Pro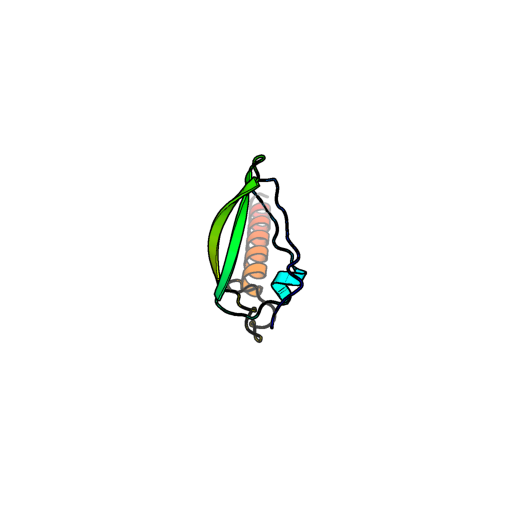tein AF-X1BH78-F1 (afdb_monomer_lite)

Organism: NCBI:txid412755

Foldseek 3Di:
DDDDDPPDDDDPDPDDDDDVVVVVPDDFAKDKDKDWDADPVGDIDIDIDIDGGDDPPPDDPPDDDPPDDVVVVVVVVVVVVVVVVVVVVVVD

InterPro domains:
  IPR061264 Loki-CTERM protein-sorting domain [NF033507] (65-87)

pLDDT: mean 81.4, std 15.92, range [33.75, 96.88]

Structure (mmCIF, N/CA/C/O backbone):
data_AF-X1BH78-F1
#
_entry.id   AF-X1BH78-F1
#
loop_
_atom_site.group_PDB
_atom_site.id
_atom_site.type_symbol
_atom_site.label_atom_id
_atom_site.label_alt_id
_atom_site.label_comp_id
_atom_site.label_asym_id
_atom_site.label_entity_id
_atom_site.label_seq_id
_atom_site.pdbx_PDB_ins_code
_atom_site.Cartn_x
_atom_site.Cartn_y
_atom_site.Cartn_z
_atom_site.occupancy
_atom_site.B_iso_or_equiv
_atom_site.auth_seq_id
_atom_site.auth_comp_id
_atom_site.auth_asym_id
_atom_site.auth_atom_id
_atom_site.pdbx_PDB_model_num
ATOM 1 N N . THR A 1 1 ? -8.794 -14.719 21.640 1.00 37.88 1 THR A N 1
ATOM 2 C CA . THR A 1 1 ? -7.558 -15.026 20.888 1.00 37.88 1 THR A CA 1
ATOM 3 C C . THR A 1 1 ? -7.748 -14.498 19.474 1.00 37.88 1 THR A C 1
ATOM 5 O O . THR A 1 1 ? -8.351 -15.185 18.673 1.00 37.88 1 THR A O 1
ATOM 8 N N . TYR A 1 2 ? -7.576 -13.205 19.190 1.00 33.75 2 TYR A N 1
ATOM 9 C CA . TYR A 1 2 ? -6.320 -12.457 19.047 1.00 33.75 2 TYR A CA 1
ATOM 10 C C . TYR A 1 2 ? -6.608 -10.962 19.321 1.00 33.75 2 TYR A C 1
ATOM 12 O O . TYR A 1 2 ? -7.166 -10.271 18.478 1.00 33.75 2 TYR A O 1
ATOM 20 N N . ASN A 1 3 ? -6.279 -10.493 20.522 1.00 52.78 3 ASN A N 1
ATOM 21 C CA . ASN A 1 3 ? -6.020 -9.082 20.830 1.00 52.78 3 ASN A CA 1
ATOM 22 C C . ASN A 1 3 ? -4.486 -9.073 21.093 1.00 52.78 3 ASN A C 1
ATOM 24 O O . ASN A 1 3 ? -3.987 -10.074 21.600 1.00 52.78 3 ASN A O 1
ATOM 28 N N . GLU A 1 4 ? -3.618 -8.123 20.752 1.00 43.44 4 GLU A N 1
ATOM 29 C CA . GLU A 1 4 ? -3.612 -6.671 20.926 1.00 43.44 4 GLU A CA 1
ATOM 30 C C . GLU A 1 4 ? -2.395 -6.138 20.139 1.00 43.44 4 GLU A C 1
ATOM 32 O O . GLU A 1 4 ? -1.296 -6.666 20.301 1.00 43.44 4 GLU A O 1
ATOM 37 N N . GLY A 1 5 ? -2.546 -5.116 19.288 1.00 44.81 5 GLY A N 1
ATOM 38 C CA . GLY A 1 5 ? -1.376 -4.535 18.604 1.00 44.81 5 GLY A CA 1
ATOM 39 C C . GLY A 1 5 ? -1.627 -3.741 17.325 1.00 44.81 5 GLY A C 1
ATOM 40 O O . GLY A 1 5 ? -0.693 -3.522 16.558 1.00 44.81 5 GLY A O 1
ATOM 41 N N . THR A 1 6 ? -2.858 -3.311 17.043 1.00 57.81 6 THR A N 1
ATOM 42 C CA . THR A 1 6 ? -3.130 -2.520 15.838 1.00 57.81 6 THR A CA 1
ATOM 43 C C . THR A 1 6 ? -2.534 -1.123 15.996 1.00 57.81 6 THR A C 1
ATOM 45 O O . THR A 1 6 ? -3.148 -0.243 16.602 1.00 57.81 6 THR A O 1
ATOM 48 N N . THR A 1 7 ? -1.334 -0.896 15.458 1.00 64.94 7 THR A N 1
ATOM 49 C CA . THR A 1 7 ? -0.798 0.454 15.264 1.00 64.94 7 THR A CA 1
ATOM 50 C C . THR A 1 7 ? -1.795 1.238 14.414 1.00 64.94 7 THR A C 1
ATOM 52 O O . THR A 1 7 ? -1.939 1.000 13.213 1.00 64.94 7 THR A O 1
ATOM 55 N N . LYS A 1 8 ? -2.528 2.156 15.049 1.00 69.56 8 LYS A N 1
ATOM 56 C CA . LYS A 1 8 ? -3.445 3.060 14.359 1.00 69.56 8 LYS A CA 1
ATOM 57 C C . LYS A 1 8 ? -2.606 4.091 13.613 1.00 69.56 8 LYS A C 1
ATOM 59 O O . LYS A 1 8 ? -1.918 4.894 14.236 1.00 69.56 8 LYS A O 1
ATOM 64 N N . ASN A 1 9 ? -2.644 4.051 12.285 1.00 73.19 9 ASN A N 1
ATOM 65 C CA . ASN A 1 9 ? -2.023 5.080 11.459 1.00 73.19 9 ASN A CA 1
ATOM 66 C C . ASN A 1 9 ? -3.071 6.160 11.197 1.00 73.19 9 ASN A C 1
ATOM 68 O O . ASN A 1 9 ? -4.048 5.914 10.492 1.00 73.19 9 ASN A O 1
ATOM 72 N N . PHE A 1 10 ? -2.887 7.328 11.807 1.00 78.25 10 PHE A N 1
ATOM 73 C CA . PHE A 1 10 ? -3.776 8.468 11.619 1.00 78.25 10 PHE A CA 1
ATOM 74 C C . PHE A 1 10 ? -3.296 9.311 10.442 1.00 78.25 10 PHE A C 1
ATOM 76 O O . PHE A 1 10 ? -2.116 9.645 10.349 1.00 78.25 10 PHE A O 1
ATOM 83 N N . ILE A 1 11 ? -4.227 9.670 9.565 1.00 77.69 11 ILE A N 1
ATOM 84 C CA . ILE A 1 11 ? -4.003 10.584 8.448 1.00 77.69 11 ILE A CA 1
ATOM 85 C C . ILE A 1 11 ? -5.003 11.731 8.585 1.00 77.69 11 ILE A C 1
ATOM 87 O O . ILE A 1 11 ? -6.194 11.502 8.766 1.00 77.69 11 ILE A O 1
ATOM 91 N N . SER A 1 12 ? -4.513 12.968 8.575 1.00 76.25 12 SER A N 1
ATOM 92 C CA . SER A 1 12 ? -5.329 14.185 8.726 1.00 76.25 12 SER A CA 1
ATOM 93 C C . SER A 1 12 ? -5.570 14.910 7.401 1.00 76.25 12 SER A C 1
ATOM 95 O O . SER A 1 12 ? -6.194 15.967 7.371 1.00 76.25 12 SER A O 1
ATOM 97 N N . SER A 1 13 ? -5.057 14.357 6.302 1.00 79.25 13 SER A N 1
ATOM 98 C CA . SER A 1 13 ? -5.150 14.930 4.965 1.00 79.25 13 SER A CA 1
ATOM 99 C C . SER A 1 13 ? -5.857 13.963 4.016 1.00 79.25 13 SER A C 1
ATOM 101 O O . SER A 1 13 ? -6.014 12.784 4.327 1.00 79.25 13 SER A O 1
ATOM 103 N N . MET A 1 14 ? -6.239 14.446 2.831 1.00 78.25 14 MET A N 1
ATOM 104 C CA . MET A 1 14 ? -6.813 13.604 1.770 1.00 78.25 14 MET A CA 1
ATOM 105 C C . MET A 1 14 ? -5.802 12.602 1.178 1.00 78.25 14 MET A C 1
ATOM 107 O O . MET A 1 14 ? -6.164 11.785 0.336 1.00 78.25 14 MET A O 1
ATOM 111 N N . ILE A 1 15 ? -4.534 12.667 1.599 1.00 79.00 15 ILE A N 1
ATOM 112 C CA . ILE A 1 15 ? -3.445 11.787 1.176 1.00 79.00 15 ILE A CA 1
ATOM 113 C C . ILE A 1 15 ? -2.759 11.201 2.419 1.00 79.00 15 ILE A C 1
ATOM 115 O O . ILE A 1 15 ? -2.537 11.884 3.423 1.00 79.00 15 ILE A O 1
ATOM 119 N N . GLY A 1 16 ? -2.406 9.920 2.351 1.00 80.38 16 GLY A N 1
ATOM 120 C CA . GLY A 1 16 ? -1.772 9.190 3.442 1.00 80.38 16 GLY A CA 1
ATOM 121 C C . GLY A 1 16 ? -0.753 8.177 2.939 1.00 80.38 16 GLY A C 1
ATOM 122 O O . GLY A 1 16 ? -0.880 7.661 1.831 1.00 80.38 16 GLY A O 1
ATOM 123 N N . ILE A 1 17 ? 0.251 7.882 3.765 1.00 83.75 17 ILE A N 1
ATOM 124 C CA . ILE A 1 17 ? 1.239 6.831 3.500 1.00 83.75 17 ILE A CA 1
ATOM 125 C C . ILE A 1 17 ? 0.913 5.635 4.395 1.00 83.75 17 ILE A C 1
ATOM 127 O O . ILE A 1 17 ? 0.749 5.784 5.607 1.00 83.75 17 ILE A O 1
ATOM 131 N N . LEU A 1 18 ? 0.829 4.441 3.804 1.00 84.50 18 LEU A N 1
ATOM 132 C CA . LEU A 1 18 ? 0.714 3.201 4.567 1.00 84.50 18 LEU A CA 1
ATOM 133 C C . LEU A 1 18 ? 2.034 2.914 5.286 1.00 84.50 18 LEU A C 1
ATOM 135 O O . LEU A 1 18 ? 3.113 3.040 4.709 1.00 84.50 18 LEU A O 1
ATOM 139 N N . ASN A 1 19 ? 1.954 2.487 6.543 1.00 86.31 19 ASN A N 1
ATOM 140 C CA . ASN A 1 19 ? 3.139 2.107 7.299 1.00 86.31 19 ASN A CA 1
ATOM 141 C C . ASN A 1 19 ? 3.836 0.911 6.628 1.00 86.31 19 ASN A C 1
ATOM 143 O O . ASN A 1 19 ? 3.293 -0.196 6.593 1.00 86.31 19 ASN A O 1
ATOM 147 N N . GLN A 1 20 ? 5.049 1.135 6.120 1.00 86.06 20 GLN A N 1
ATOM 148 C CA . GLN A 1 20 ? 5.795 0.130 5.365 1.00 86.06 20 GLN A CA 1
ATOM 149 C C . GLN A 1 20 ? 6.136 -1.107 6.205 1.00 86.06 20 GLN A C 1
ATOM 151 O O . GLN A 1 20 ? 6.117 -2.222 5.688 1.00 86.06 20 GLN A O 1
ATOM 156 N N . THR A 1 21 ? 6.415 -0.935 7.499 1.00 87.50 21 THR A N 1
ATOM 157 C CA . THR A 1 21 ? 6.698 -2.051 8.411 1.00 87.50 21 THR A CA 1
ATOM 158 C C . THR A 1 21 ? 5.478 -2.956 8.548 1.00 87.50 21 THR A C 1
ATOM 160 O O . THR A 1 21 ? 5.612 -4.170 8.407 1.00 87.50 21 THR A O 1
ATOM 163 N N . LEU A 1 22 ? 4.285 -2.377 8.728 1.00 86.62 22 LEU A N 1
ATOM 164 C CA . LEU A 1 22 ? 3.034 -3.144 8.767 1.00 86.62 22 LEU A CA 1
ATOM 165 C C . LEU A 1 22 ? 2.741 -3.798 7.414 1.00 86.62 22 LEU A C 1
ATOM 167 O O . LEU A 1 22 ? 2.408 -4.978 7.359 1.00 86.62 22 LEU A O 1
ATOM 171 N N . TRP A 1 23 ? 2.917 -3.066 6.310 1.00 89.31 23 TRP A N 1
ATOM 172 C CA . TRP A 1 23 ? 2.723 -3.612 4.966 1.00 89.31 23 TRP A CA 1
ATOM 173 C C . TRP A 1 23 ? 3.621 -4.823 4.706 1.00 89.31 23 TRP A C 1
ATOM 175 O O . TRP A 1 23 ? 3.165 -5.824 4.153 1.00 89.31 23 TRP A O 1
ATOM 185 N N . ASN A 1 24 ? 4.884 -4.770 5.133 1.00 88.94 24 ASN A N 1
ATOM 186 C CA . ASN A 1 24 ? 5.846 -5.858 4.965 1.00 88.94 24 ASN A CA 1
ATOM 187 C C . ASN A 1 24 ? 5.460 -7.121 5.748 1.00 88.94 24 ASN A C 1
ATOM 189 O O . ASN A 1 24 ? 5.767 -8.216 5.287 1.00 88.94 24 ASN A O 1
ATOM 193 N N . GLN A 1 25 ? 4.759 -6.980 6.876 1.00 88.44 25 GLN A N 1
ATOM 194 C CA . GLN A 1 25 ? 4.297 -8.101 7.702 1.00 88.44 25 GLN A CA 1
ATOM 195 C C . GLN A 1 25 ? 3.087 -8.841 7.109 1.00 88.44 25 GLN A C 1
ATOM 197 O O . GLN A 1 25 ? 2.839 -9.988 7.473 1.00 88.44 25 GLN A O 1
ATOM 202 N N . LEU A 1 26 ? 2.330 -8.214 6.202 1.00 89.06 26 LEU A N 1
ATOM 203 C CA . LEU A 1 26 ? 1.168 -8.848 5.574 1.00 89.06 26 LEU A CA 1
ATOM 204 C C . LEU A 1 26 ? 1.589 -9.919 4.550 1.00 89.06 26 LEU A C 1
ATOM 206 O O . LEU A 1 26 ? 2.566 -9.717 3.824 1.00 89.06 26 LEU A O 1
ATOM 210 N N . PRO A 1 27 ? 0.854 -11.035 4.416 1.00 89.50 27 PRO A N 1
ATOM 211 C CA . PRO A 1 27 ? 1.107 -12.011 3.360 1.00 89.50 27 PRO A CA 1
ATOM 212 C C . PRO A 1 27 ? 0.758 -11.447 1.973 1.00 89.50 27 PRO A C 1
ATOM 214 O O . PRO A 1 27 ? 0.027 -10.464 1.843 1.00 89.50 27 PRO A O 1
ATOM 217 N N . ASN A 1 28 ? 1.274 -12.087 0.922 1.00 91.44 28 ASN A N 1
ATOM 218 C CA . ASN A 1 28 ? 0.800 -11.840 -0.440 1.00 91.44 28 ASN A CA 1
ATOM 219 C C . ASN A 1 28 ? -0.643 -12.345 -0.601 1.00 91.44 28 ASN A C 1
ATOM 221 O O . ASN A 1 28 ? -1.040 -13.315 0.044 1.00 91.44 28 ASN A O 1
ATOM 225 N N . GLY A 1 29 ? -1.403 -11.716 -1.493 1.00 90.81 29 GLY A N 1
ATOM 226 C CA . GLY A 1 29 ? -2.810 -12.011 -1.749 1.00 90.81 29 GLY A CA 1
ATOM 227 C C . GLY A 1 29 ? -3.697 -10.777 -1.609 1.00 90.81 29 GLY A C 1
ATOM 228 O O . GLY A 1 29 ? -3.228 -9.642 -1.689 1.00 90.81 29 GLY A O 1
ATOM 229 N N . TYR A 1 30 ? -4.994 -11.008 -1.423 1.00 94.56 30 TYR A N 1
ATOM 230 C CA . TYR A 1 30 ? -5.963 -9.942 -1.189 1.00 94.56 30 TYR A CA 1
ATOM 231 C C . TYR A 1 30 ? -5.787 -9.358 0.215 1.00 94.56 30 TYR A C 1
ATOM 233 O O . TYR A 1 30 ? -5.828 -10.079 1.211 1.00 94.56 30 TYR A O 1
ATOM 241 N N . VAL A 1 31 ? -5.606 -8.044 0.282 1.00 94.25 31 VAL A N 1
ATOM 242 C CA . VAL A 1 31 ? -5.488 -7.264 1.511 1.00 94.25 31 VAL A CA 1
ATOM 243 C C . VAL A 1 31 ? -6.625 -6.252 1.534 1.00 94.25 31 VAL A C 1
ATOM 245 O O . VAL A 1 31 ? -6.710 -5.389 0.661 1.00 94.25 31 VAL A O 1
ATOM 248 N N . THR A 1 32 ? -7.485 -6.336 2.547 1.00 94.25 32 THR A N 1
ATOM 249 C CA . THR A 1 32 ? -8.512 -5.320 2.801 1.00 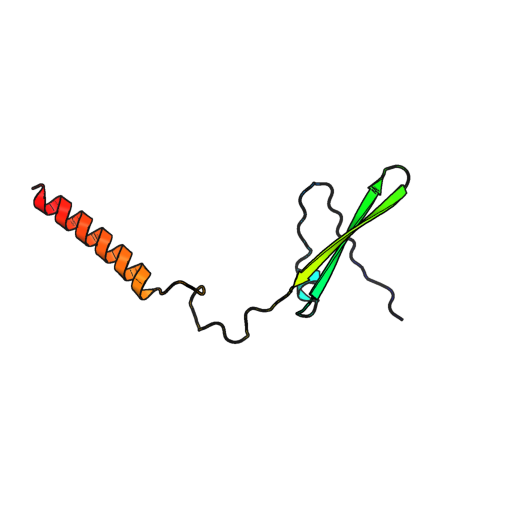94.25 32 THR A CA 1
ATOM 250 C C . THR A 1 32 ? -7.910 -4.187 3.622 1.00 94.25 32 THR A C 1
ATOM 252 O O . THR A 1 32 ? -7.413 -4.404 4.728 1.00 94.25 32 THR A O 1
ATOM 255 N N . ILE A 1 33 ? -7.969 -2.971 3.089 1.00 91.06 33 ILE A N 1
ATOM 256 C CA . ILE A 1 33 ? -7.569 -1.744 3.772 1.00 91.06 33 ILE A CA 1
ATOM 257 C C . ILE A 1 33 ? -8.843 -0.989 4.124 1.00 91.06 33 ILE A C 1
ATOM 259 O O . ILE A 1 33 ? -9.603 -0.605 3.239 1.00 91.06 33 ILE A O 1
ATOM 263 N N . ARG A 1 34 ? -9.061 -0.769 5.420 1.00 91.12 34 ARG A N 1
ATOM 264 C CA . ARG A 1 34 ? -10.220 -0.045 5.937 1.00 91.12 34 ARG A CA 1
ATOM 265 C C . ARG A 1 34 ? -9.799 1.300 6.511 1.00 91.12 34 ARG A C 1
ATOM 267 O O . ARG A 1 34 ? -8.906 1.366 7.358 1.00 91.12 34 ARG A O 1
ATOM 274 N N . PHE A 1 35 ? -10.474 2.350 6.074 1.00 88.38 35 PHE A N 1
ATOM 275 C CA . PHE A 1 35 ? -10.288 3.718 6.531 1.00 88.38 35 PHE A CA 1
ATOM 276 C C . PHE A 1 35 ? -11.391 4.068 7.512 1.00 88.38 35 PHE A C 1
ATOM 278 O O . PHE A 1 35 ? -12.558 3.827 7.232 1.00 88.38 35 PHE A O 1
ATOM 285 N N . TYR A 1 36 ? -11.020 4.647 8.648 1.00 90.06 36 TYR A N 1
ATOM 286 C CA . TYR A 1 36 ? -11.964 5.104 9.659 1.00 90.06 36 TYR A CA 1
ATOM 287 C C . TYR A 1 36 ? -11.947 6.630 9.708 1.00 90.06 36 TYR A C 1
ATOM 289 O O . TYR A 1 36 ? -10.881 7.227 9.865 1.00 90.06 36 TYR A O 1
ATOM 297 N N . ALA A 1 37 ? -13.119 7.247 9.611 1.00 90.69 37 ALA A N 1
ATOM 298 C CA . ALA A 1 37 ? -13.324 8.662 9.876 1.00 90.69 37 ALA A CA 1
ATOM 299 C C . ALA A 1 37 ? -13.964 8.818 11.257 1.00 90.69 37 ALA A C 1
ATOM 301 O O . ALA A 1 37 ? -14.877 8.069 11.600 1.00 90.69 37 ALA A O 1
ATOM 302 N N . ASN A 1 38 ? -13.475 9.780 12.035 1.00 91.44 38 ASN A N 1
ATOM 303 C CA . ASN A 1 38 ? -14.054 10.170 13.314 1.00 91.44 38 ASN A CA 1
ATOM 304 C C . ASN A 1 38 ? -14.319 11.676 13.288 1.00 91.44 38 ASN A C 1
ATOM 306 O O . ASN A 1 38 ? -13.407 12.439 12.956 1.00 91.44 38 ASN A O 1
ATOM 310 N N . ASP A 1 39 ? -15.536 12.095 13.620 1.00 90.75 39 ASP A N 1
ATOM 311 C CA . ASP A 1 39 ? -15.862 13.511 13.778 1.00 90.75 39 ASP A CA 1
ATOM 312 C C . ASP A 1 39 ? -15.576 14.018 15.205 1.00 90.75 39 ASP A C 1
ATOM 314 O O . ASP A 1 39 ? -15.162 13.279 16.100 1.00 90.75 39 ASP A O 1
ATOM 318 N N . THR A 1 40 ? -15.766 15.318 15.433 1.00 94.56 40 THR A N 1
ATOM 319 C CA . THR A 1 40 ? -15.518 15.942 16.743 1.00 94.56 40 THR A CA 1
ATOM 320 C C . THR A 1 40 ? -16.520 15.524 17.821 1.00 94.56 40 THR A C 1
ATOM 322 O O . THR A 1 40 ? -16.255 15.738 19.003 1.00 94.56 40 THR A O 1
ATOM 325 N N . LEU A 1 41 ? -17.650 14.928 17.431 1.00 96.31 41 LEU A N 1
ATOM 326 C CA . LEU A 1 41 ? -18.680 14.402 18.326 1.00 96.31 41 LEU A CA 1
ATOM 327 C C . LEU A 1 41 ? -18.433 12.927 18.680 1.00 96.31 41 LEU A C 1
ATOM 329 O O . LEU A 1 41 ? -19.149 12.374 19.514 1.00 96.31 41 LEU A O 1
ATOM 333 N N . GLY A 1 42 ? -17.408 12.302 18.094 1.00 93.00 42 GLY A N 1
ATOM 334 C CA . GLY A 1 42 ? -17.050 10.908 18.334 1.00 93.00 42 GLY A CA 1
ATOM 335 C C . GLY A 1 42 ? -17.779 9.911 17.433 1.00 93.00 42 GLY A C 1
ATOM 336 O O . GLY A 1 42 ? -17.706 8.708 17.697 1.00 93.00 42 GLY A O 1
ATOM 337 N N . ASN A 1 43 ? -18.488 10.365 16.394 1.00 95.50 43 ASN A N 1
ATOM 338 C CA . ASN A 1 43 ? -19.117 9.458 15.439 1.00 95.50 43 ASN A CA 1
ATOM 339 C C . ASN A 1 43 ? -18.045 8.839 14.543 1.00 95.50 43 ASN A C 1
ATOM 341 O O . ASN A 1 43 ? -17.299 9.551 13.870 1.00 95.50 43 ASN A O 1
ATOM 345 N N . ILE A 1 44 ? -18.009 7.506 14.500 1.00 94.06 44 ILE A N 1
ATOM 346 C CA . ILE A 1 44 ? -17.052 6.750 13.695 1.00 94.06 44 ILE A CA 1
ATOM 347 C C . ILE A 1 44 ? -17.781 6.097 12.525 1.00 94.06 44 ILE A C 1
ATOM 349 O O . ILE A 1 44 ? -18.744 5.358 12.724 1.00 94.06 44 ILE A O 1
ATOM 353 N N . ASN A 1 45 ? -17.278 6.316 11.315 1.00 95.50 45 ASN A N 1
ATOM 354 C CA . ASN A 1 45 ? -17.704 5.590 10.121 1.00 95.50 45 ASN A CA 1
ATOM 355 C C .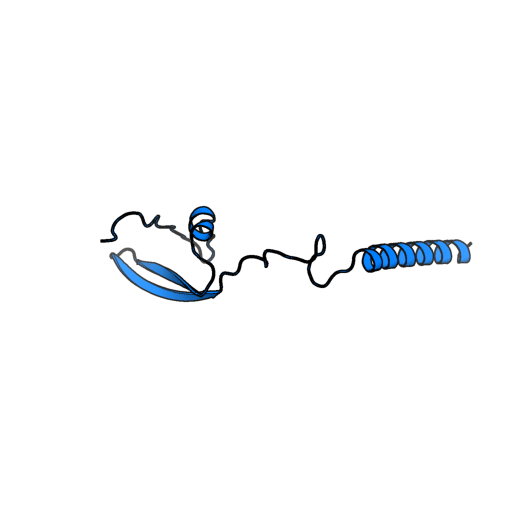 ASN A 1 45 ? -16.481 5.057 9.363 1.00 95.50 45 ASN A C 1
ATOM 357 O O . ASN A 1 45 ? -15.352 5.475 9.637 1.00 95.50 45 ASN A O 1
ATOM 361 N N . PHE A 1 46 ? -16.682 4.117 8.443 1.00 93.88 46 PHE A N 1
ATOM 362 C CA . PHE A 1 46 ? -15.592 3.536 7.672 1.00 93.88 46 PHE A CA 1
ATOM 363 C C . PHE A 1 46 ? -15.944 3.313 6.206 1.00 93.88 46 PHE A C 1
ATOM 365 O O . PHE A 1 46 ? -17.107 3.167 5.843 1.00 93.88 46 PHE A O 1
ATOM 372 N N . ASP A 1 47 ? -14.896 3.238 5.395 1.00 94.56 47 ASP A N 1
ATOM 373 C CA . ASP A 1 47 ? -14.937 2.742 4.022 1.00 94.56 47 ASP A CA 1
ATOM 374 C C . ASP A 1 47 ? -13.749 1.794 3.798 1.00 94.56 47 ASP A C 1
ATOM 376 O O . ASP A 1 47 ? -12.764 1.837 4.548 1.00 94.56 47 ASP A O 1
ATOM 380 N N . GLU A 1 48 ? -13.827 0.903 2.815 1.00 95.25 48 GLU A N 1
ATOM 381 C CA . GLU A 1 48 ? -12.784 -0.093 2.574 1.00 95.25 48 GLU A CA 1
ATOM 382 C C . GLU A 1 48 ? -12.488 -0.348 1.099 1.00 95.25 48 GLU A C 1
ATOM 384 O O . GLU A 1 48 ? -13.345 -0.275 0.224 1.00 95.25 48 GLU A O 1
ATOM 389 N N . VAL A 1 49 ? -11.229 -0.694 0.838 1.00 94.38 49 VAL A N 1
ATOM 390 C CA . VAL A 1 49 ? -10.736 -1.089 -0.480 1.00 94.38 49 VAL A CA 1
ATOM 391 C C . VAL A 1 49 ? -9.997 -2.412 -0.371 1.00 94.38 49 VAL A C 1
ATOM 393 O O . VAL A 1 49 ? -9.307 -2.682 0.615 1.00 94.38 49 VAL A O 1
ATOM 396 N N . ILE A 1 50 ? -10.112 -3.239 -1.404 1.00 95.31 50 ILE A N 1
ATOM 397 C CA . ILE A 1 50 ? -9.372 -4.496 -1.504 1.00 95.31 50 ILE A CA 1
ATOM 398 C C . ILE A 1 50 ? -8.244 -4.294 -2.511 1.00 95.31 50 ILE A C 1
ATOM 400 O O . ILE A 1 50 ? -8.488 -3.945 -3.665 1.00 95.31 50 ILE A O 1
ATOM 404 N N . VAL A 1 51 ? -7.008 -4.529 -2.078 1.00 94.31 51 VAL A N 1
ATOM 405 C CA . VAL A 1 51 ? -5.814 -4.474 -2.930 1.00 94.31 51 VAL A CA 1
ATOM 406 C C . VAL A 1 51 ? -5.174 -5.853 -3.032 1.00 94.31 51 VAL A C 1
ATOM 408 O O . VAL A 1 51 ? -5.292 -6.669 -2.123 1.00 94.31 51 VAL A O 1
ATOM 411 N N . VAL A 1 52 ? -4.472 -6.126 -4.130 1.00 94.62 52 VAL A N 1
ATOM 412 C CA . VAL A 1 52 ? -3.700 -7.365 -4.286 1.00 94.62 52 VAL A CA 1
ATOM 413 C C . VAL A 1 52 ? -2.233 -7.071 -4.001 1.00 94.62 52 VAL A C 1
ATOM 415 O O . VAL A 1 52 ? -1.582 -6.347 -4.754 1.00 94.62 52 VAL A O 1
ATOM 418 N N . LYS A 1 53 ? -1.701 -7.644 -2.921 1.00 91.31 53 LYS A N 1
ATOM 419 C CA . LYS A 1 53 ? -0.270 -7.628 -2.619 1.00 91.31 53 LYS A CA 1
ATOM 420 C C . LYS A 1 53 ? 0.407 -8.798 -3.322 1.00 91.31 53 LYS A C 1
ATOM 422 O O . LYS A 1 53 ? 0.075 -9.955 -3.078 1.00 91.31 53 LYS A O 1
ATOM 427 N N . ALA A 1 54 ? 1.404 -8.504 -4.143 1.00 87.00 54 ALA A N 1
ATOM 428 C CA . ALA A 1 54 ? 2.276 -9.508 -4.732 1.00 87.00 54 ALA A CA 1
ATOM 429 C C . ALA A 1 54 ? 3.732 -9.125 -4.467 1.00 87.00 54 ALA A C 1
ATOM 431 O O . ALA A 1 54 ? 4.114 -7.965 -4.628 1.00 87.00 54 ALA A O 1
ATOM 432 N N . SER A 1 55 ? 4.560 -10.095 -4.078 1.00 77.69 55 SER A N 1
ATOM 433 C CA . SER A 1 55 ? 6.005 -9.932 -4.217 1.00 77.69 55 SER A CA 1
ATOM 434 C C . SER A 1 55 ? 6.338 -9.872 -5.708 1.00 77.69 55 SER A C 1
ATOM 436 O O . SER A 1 55 ? 5.712 -10.607 -6.480 1.00 77.69 55 SER A O 1
ATOM 438 N N . PRO A 1 56 ? 7.338 -9.078 -6.134 1.00 65.44 56 PRO A N 1
ATOM 439 C CA . PRO A 1 56 ? 7.977 -9.364 -7.408 1.00 65.44 56 PRO A CA 1
ATOM 440 C C . PRO A 1 56 ? 8.387 -10.838 -7.357 1.00 65.44 56 PRO A C 1
ATOM 442 O O . PRO A 1 56 ? 8.966 -11.284 -6.364 1.00 65.44 56 PRO A O 1
ATOM 445 N N . THR A 1 57 ? 7.959 -11.614 -8.350 1.00 57.06 57 THR A N 1
ATOM 446 C CA . THR A 1 57 ? 8.225 -13.050 -8.463 1.00 57.06 57 THR A CA 1
ATOM 447 C C . THR A 1 57 ? 9.680 -13.307 -8.077 1.00 57.06 57 THR A C 1
ATOM 449 O O . THR A 1 57 ? 10.541 -12.566 -8.535 1.00 57.06 57 THR A O 1
ATOM 452 N N . ALA A 1 58 ? 9.974 -14.320 -7.250 1.00 54.44 58 ALA A N 1
ATOM 453 C CA . ALA A 1 58 ? 11.332 -14.586 -6.739 1.00 54.44 58 ALA A CA 1
ATOM 454 C C . ALA A 1 58 ? 12.398 -14.754 -7.846 1.00 54.44 58 ALA A C 1
ATOM 456 O O . ALA A 1 58 ? 13.589 -14.643 -7.575 1.00 54.44 58 ALA A O 1
ATOM 457 N N . ASN A 1 59 ? 11.951 -14.930 -9.095 1.00 55.12 59 ASN A N 1
ATOM 458 C CA . ASN A 1 59 ? 12.739 -14.771 -10.307 1.00 55.12 59 ASN A CA 1
ATOM 459 C C . ASN A 1 59 ? 12.183 -13.604 -11.154 1.00 55.12 59 ASN A C 1
ATOM 461 O O . ASN A 1 59 ? 11.455 -13.852 -12.121 1.00 55.12 59 ASN A O 1
ATOM 465 N N . PRO A 1 60 ? 12.501 -12.331 -10.859 1.00 57.91 60 PRO A N 1
ATOM 466 C CA . PRO A 1 60 ? 12.519 -11.347 -11.930 1.00 57.91 60 PRO A CA 1
ATOM 467 C C . PRO A 1 60 ? 13.617 -11.801 -12.911 1.00 57.91 60 PRO A C 1
ATOM 469 O O . PRO A 1 60 ? 14.664 -12.268 -12.449 1.00 57.91 60 PRO A O 1
ATOM 472 N N . PRO A 1 61 ? 13.447 -11.703 -14.244 1.00 57.00 61 PRO A N 1
ATOM 473 C CA . PRO A 1 61 ? 14.581 -11.843 -15.149 1.00 57.00 61 PRO A CA 1
ATOM 474 C C . PRO A 1 61 ? 15.683 -10.910 -14.646 1.00 57.00 61 PRO A C 1
ATOM 476 O O . PRO A 1 61 ? 15.461 -9.706 -14.506 1.00 57.00 61 PRO A O 1
ATOM 479 N N . SER A 1 62 ? 16.820 -11.495 -14.268 1.00 54.41 62 SER A N 1
ATOM 480 C CA . SER A 1 62 ? 17.924 -10.799 -13.616 1.00 54.41 62 SER A CA 1
ATOM 481 C C . SER A 1 62 ? 18.261 -9.506 -14.368 1.00 54.41 62 SER A C 1
ATOM 483 O O . SER A 1 62 ? 18.755 -9.551 -15.491 1.00 54.41 62 SER A O 1
ATOM 485 N N . GLY A 1 63 ? 17.991 -8.356 -13.744 1.00 56.84 63 GLY A N 1
ATOM 486 C CA . GLY A 1 63 ? 18.581 -7.070 -14.124 1.00 56.84 63 GLY A CA 1
ATOM 487 C C . GLY A 1 63 ? 17.814 -6.166 -15.095 1.00 56.84 63 GLY A C 1
ATOM 488 O O . GLY A 1 63 ? 18.402 -5.192 -15.555 1.00 56.84 63 GLY A O 1
ATOM 489 N N . GLY A 1 64 ? 16.538 -6.415 -15.404 1.00 53.62 64 GLY A N 1
ATOM 490 C CA . GLY A 1 64 ? 15.758 -5.526 -16.277 1.00 53.62 64 GLY A CA 1
ATOM 491 C C . GLY A 1 64 ? 14.446 -5.083 -15.645 1.00 53.62 64 GLY A C 1
ATOM 492 O O . GLY A 1 64 ? 13.677 -5.921 -15.181 1.00 53.62 64 GLY A O 1
ATOM 493 N N . ILE A 1 65 ? 14.153 -3.779 -15.675 1.00 59.41 65 ILE A N 1
ATOM 494 C CA . ILE A 1 65 ? 12.768 -3.306 -15.544 1.00 59.41 65 ILE A CA 1
ATOM 495 C C . ILE A 1 65 ? 11.960 -4.059 -16.618 1.00 59.41 65 ILE A C 1
ATOM 497 O O . ILE A 1 65 ? 12.312 -3.953 -17.799 1.00 59.41 65 ILE A O 1
ATOM 501 N N . PRO A 1 66 ? 10.926 -4.840 -16.249 1.00 60.03 66 PRO A N 1
ATOM 502 C CA . PRO A 1 66 ? 10.140 -5.592 -17.218 1.00 60.03 66 PRO A CA 1
ATOM 503 C C . PRO A 1 66 ? 9.607 -4.653 -18.306 1.00 60.03 66 PRO A C 1
ATOM 505 O O . PRO A 1 66 ? 8.970 -3.650 -18.000 1.00 60.03 66 PRO A O 1
ATOM 508 N N . GLY A 1 67 ? 9.916 -4.953 -19.569 1.00 57.19 67 GLY A N 1
ATOM 509 C CA . GLY A 1 67 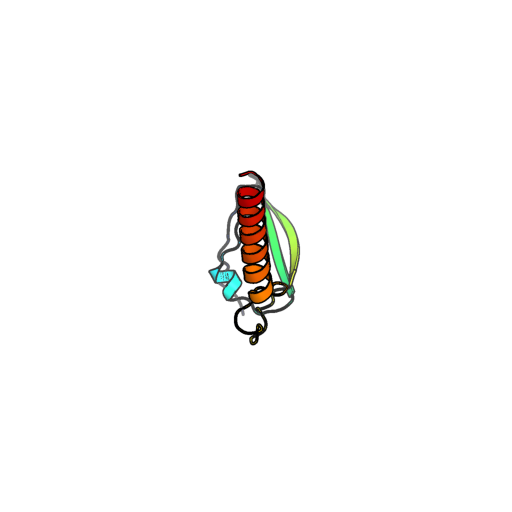? 9.545 -4.121 -20.721 1.00 57.19 67 GLY A CA 1
ATOM 510 C C . GLY A 1 67 ? 10.673 -3.271 -21.321 1.00 57.19 67 GLY A C 1
ATOM 511 O O . GLY A 1 67 ? 10.480 -2.726 -22.404 1.00 57.19 67 GLY A O 1
ATOM 512 N N . TYR A 1 68 ? 11.858 -3.202 -20.699 1.00 68.94 68 TYR A N 1
ATOM 513 C CA . TYR A 1 68 ? 13.013 -2.470 -21.239 1.00 68.94 68 TYR A CA 1
ATOM 514 C C . TYR A 1 68 ? 14.218 -3.387 -21.455 1.00 68.94 68 TYR A C 1
ATOM 516 O O . TYR A 1 68 ? 14.633 -4.116 -20.558 1.00 68.94 68 TYR A O 1
ATOM 524 N N . ASN A 1 69 ? 14.827 -3.318 -22.641 1.00 79.81 69 ASN A N 1
ATOM 525 C CA . ASN A 1 69 ? 16.068 -4.024 -22.950 1.00 79.81 69 ASN A CA 1
ATOM 526 C C . ASN A 1 69 ? 17.207 -3.003 -23.108 1.00 79.81 69 ASN A C 1
ATOM 528 O O . ASN A 1 69 ? 17.165 -2.095 -23.939 1.00 79.81 69 ASN A O 1
ATOM 532 N N . ILE A 1 70 ? 18.212 -3.147 -22.241 1.00 76.38 70 ILE A N 1
ATOM 533 C CA . ILE A 1 70 ? 19.326 -2.206 -22.062 1.00 76.38 70 ILE A CA 1
ATOM 534 C C . ILE A 1 70 ? 20.182 -2.081 -23.326 1.00 76.38 70 ILE A C 1
ATOM 536 O O . ILE A 1 70 ? 20.676 -0.996 -23.618 1.00 76.38 70 ILE A O 1
ATOM 540 N N . ILE A 1 71 ? 20.301 -3.148 -24.122 1.00 81.62 71 ILE A N 1
ATOM 541 C CA . ILE A 1 71 ? 21.026 -3.114 -25.400 1.00 81.62 71 ILE A CA 1
ATOM 542 C C . ILE A 1 71 ? 20.303 -2.188 -26.384 1.00 81.62 71 ILE A C 1
ATOM 544 O O . ILE A 1 71 ? 20.953 -1.382 -27.049 1.00 81.62 71 ILE A O 1
ATOM 548 N N . PHE A 1 72 ? 18.965 -2.229 -26.431 1.00 84.31 72 PHE A N 1
ATOM 549 C CA . PHE A 1 72 ? 18.200 -1.294 -27.260 1.00 84.31 72 PHE A CA 1
ATOM 550 C C . PHE A 1 72 ? 18.311 0.148 -26.757 1.00 84.31 72 PHE A C 1
ATOM 552 O O . PHE A 1 72 ? 18.450 1.049 -27.577 1.00 84.31 72 PHE A O 1
ATOM 559 N N . LEU A 1 73 ? 18.311 0.382 -25.440 1.00 84.88 73 LEU A N 1
ATOM 560 C CA . LEU A 1 73 ? 18.463 1.731 -24.877 1.00 84.88 73 LEU A CA 1
ATOM 561 C C . LEU A 1 73 ? 19.844 2.336 -25.176 1.00 84.88 73 LEU A C 1
ATOM 563 O O . LEU A 1 73 ? 19.944 3.482 -25.606 1.00 84.88 73 LEU A O 1
ATOM 567 N N . LEU A 1 74 ? 20.915 1.562 -24.993 1.00 89.00 74 LEU A N 1
ATOM 568 C CA . LEU A 1 74 ? 22.266 2.009 -25.340 1.00 89.00 74 LEU A CA 1
ATOM 569 C C . LEU A 1 74 ? 22.415 2.203 -26.859 1.00 89.00 74 LEU A C 1
ATOM 571 O O . LEU A 1 74 ? 23.061 3.156 -27.302 1.00 89.00 74 LEU A O 1
ATOM 575 N N . GLY A 1 75 ? 21.760 1.357 -27.659 1.00 92.00 75 GLY A N 1
ATOM 576 C CA . GLY A 1 75 ? 21.721 1.468 -29.116 1.00 92.00 75 GLY A CA 1
ATOM 577 C C . GLY A 1 75 ? 21.029 2.739 -29.620 1.00 92.00 75 GLY A C 1
ATOM 578 O O . GLY A 1 75 ? 21.576 3.420 -30.489 1.00 92.00 75 GLY A O 1
ATOM 579 N N . THR A 1 76 ? 19.867 3.111 -29.069 1.00 92.81 76 THR A N 1
ATOM 580 C CA . THR A 1 76 ? 19.156 4.340 -29.474 1.00 92.81 76 THR A CA 1
ATOM 581 C C . THR A 1 76 ? 19.937 5.598 -29.103 1.00 92.81 76 THR A C 1
ATOM 583 O O . THR A 1 76 ? 20.037 6.509 -29.925 1.00 92.81 76 THR A O 1
ATOM 586 N N . ILE A 1 77 ? 20.560 5.631 -27.920 1.00 94.62 77 ILE A N 1
ATOM 587 C CA . ILE A 1 77 ? 21.427 6.741 -27.489 1.00 94.62 77 ILE A CA 1
ATOM 588 C C . ILE A 1 77 ? 22.627 6.889 -28.438 1.00 94.62 77 ILE A C 1
ATOM 590 O O . ILE A 1 77 ? 22.936 7.998 -28.888 1.00 94.62 77 ILE A O 1
ATOM 594 N N . SER A 1 78 ? 23.281 5.779 -28.794 1.00 96.00 78 SER A N 1
ATOM 595 C CA . SER A 1 78 ? 24.408 5.779 -29.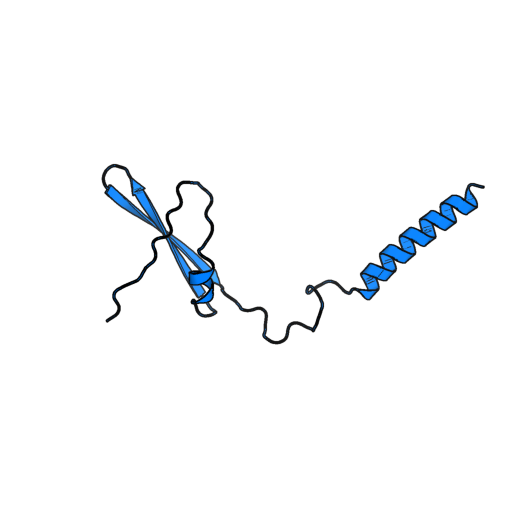734 1.00 96.00 78 SER A CA 1
ATOM 596 C C . SER A 1 78 ? 23.998 6.270 -31.131 1.00 96.00 78 SER A C 1
ATOM 598 O O . SER A 1 78 ? 24.670 7.132 -31.703 1.00 96.00 78 SER A O 1
ATOM 600 N N . LEU A 1 79 ? 22.853 5.807 -31.649 1.00 96.06 79 LEU A N 1
ATOM 601 C CA . LEU A 1 79 ? 22.333 6.205 -32.960 1.00 96.06 79 LEU A CA 1
ATOM 602 C C . LEU A 1 79 ? 22.017 7.705 -33.026 1.00 96.06 79 LEU A C 1
ATOM 604 O O . LEU A 1 79 ? 22.416 8.375 -33.978 1.00 96.06 79 LEU A O 1
ATOM 608 N N . ILE A 1 80 ? 21.336 8.245 -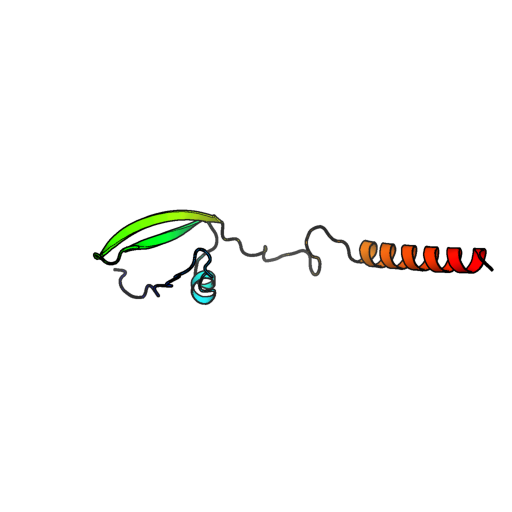32.010 1.00 96.88 80 ILE A N 1
ATOM 609 C CA . ILE A 1 80 ? 21.021 9.680 -31.931 1.00 96.88 80 ILE A CA 1
ATOM 610 C C . ILE A 1 80 ? 22.314 10.501 -31.922 1.00 96.88 80 ILE A C 1
ATOM 612 O O . ILE A 1 80 ? 22.434 11.475 -32.666 1.00 96.88 80 ILE A O 1
ATOM 616 N N . THR A 1 81 ? 23.308 10.072 -31.144 1.00 96.62 81 THR A N 1
ATOM 617 C CA . THR A 1 81 ? 24.611 10.745 -31.062 1.00 96.62 81 THR A CA 1
ATOM 618 C C . THR A 1 81 ? 25.322 10.750 -32.419 1.00 96.62 81 THR A C 1
ATOM 620 O O . THR A 1 81 ? 25.790 11.796 -32.871 1.00 96.62 81 THR A O 1
ATOM 623 N N . ALA A 1 82 ? 25.338 9.618 -33.125 1.00 95.88 82 ALA A N 1
ATOM 624 C CA . ALA A 1 82 ? 25.935 9.515 -34.455 1.00 95.88 82 ALA A CA 1
ATOM 625 C C . ALA A 1 82 ? 25.209 10.386 -35.496 1.00 95.88 82 ALA A C 1
ATOM 627 O O . ALA A 1 82 ? 25.859 11.026 -36.325 1.00 95.88 82 ALA A O 1
ATOM 628 N N . LEU A 1 83 ? 23.874 10.454 -35.446 1.00 95.81 83 LEU A N 1
ATOM 629 C CA . LEU A 1 83 ? 23.081 11.315 -36.327 1.00 95.81 83 LEU A CA 1
ATOM 630 C C . LEU A 1 83 ? 23.370 12.797 -36.083 1.00 95.81 83 LEU A C 1
ATOM 632 O O . LEU A 1 83 ? 23.508 13.549 -37.047 1.00 95.81 83 LEU A O 1
ATOM 636 N N . ILE A 1 84 ? 23.510 13.211 -34.821 1.00 96.12 84 ILE A N 1
ATOM 637 C CA . ILE A 1 84 ? 23.898 14.582 -34.465 1.00 96.12 84 ILE A CA 1
ATOM 638 C C . ILE A 1 84 ? 25.285 14.894 -35.030 1.00 96.12 84 ILE A C 1
ATOM 640 O O . ILE A 1 84 ? 25.438 15.893 -35.729 1.00 96.12 84 ILE A O 1
ATOM 644 N N . ILE A 1 85 ? 26.270 14.019 -34.809 1.00 95.56 85 ILE A N 1
ATOM 645 C CA . ILE A 1 85 ? 27.635 14.194 -35.325 1.00 95.56 85 ILE A CA 1
ATOM 646 C C . ILE A 1 85 ? 27.623 14.300 -36.853 1.00 95.56 85 ILE A C 1
ATOM 648 O O . ILE A 1 85 ? 28.162 15.251 -37.412 1.00 95.56 85 ILE A O 1
ATOM 652 N N . ARG A 1 86 ? 26.953 13.372 -37.544 1.00 93.81 86 ARG A N 1
ATOM 653 C CA . ARG A 1 86 ? 26.847 13.373 -39.009 1.00 93.81 86 ARG A CA 1
ATOM 654 C C . ARG A 1 86 ? 26.171 14.639 -39.532 1.00 93.81 86 ARG A C 1
ATOM 656 O O . ARG A 1 86 ? 26.594 15.183 -40.548 1.00 93.81 86 ARG A O 1
ATOM 663 N N . ARG A 1 87 ? 25.139 15.124 -38.838 1.00 93.94 87 ARG A N 1
ATOM 664 C CA . ARG A 1 87 ? 24.465 16.379 -39.182 1.00 93.94 87 ARG A CA 1
ATOM 665 C C . ARG A 1 87 ? 25.405 17.573 -39.047 1.00 93.94 87 ARG A C 1
ATOM 667 O O . ARG A 1 87 ? 25.369 18.444 -39.904 1.00 93.94 87 ARG A O 1
ATOM 674 N N . GLU A 1 88 ? 26.225 17.621 -38.002 1.00 92.88 88 GLU A N 1
ATOM 675 C CA . GLU A 1 88 ? 27.186 18.711 -37.794 1.00 92.88 88 GLU A CA 1
ATOM 676 C C . GLU A 1 88 ? 28.377 18.645 -38.764 1.00 92.88 88 GLU A C 1
ATOM 678 O O . GLU A 1 88 ? 28.847 19.687 -39.208 1.00 92.88 88 GLU A O 1
ATOM 683 N N . PHE A 1 89 ? 28.817 17.451 -39.174 1.00 92.81 89 PHE A N 1
ATOM 684 C CA . PHE A 1 89 ? 29.831 17.302 -40.227 1.00 92.81 89 PHE A CA 1
ATOM 685 C C . PHE A 1 89 ? 29.330 17.750 -41.603 1.00 92.81 89 PHE A C 1
ATOM 687 O O . PHE A 1 89 ? 30.060 18.432 -42.302 1.00 92.81 89 PHE A O 1
ATOM 694 N N . ASN A 1 90 ? 28.091 17.419 -41.979 1.00 86.56 90 ASN A N 1
ATOM 695 C CA . ASN A 1 90 ? 27.531 17.787 -43.289 1.00 86.56 90 ASN A CA 1
ATOM 696 C C . ASN A 1 90 ? 27.143 19.273 -43.413 1.00 86.56 90 ASN A C 1
ATOM 698 O O . ASN A 1 90 ? 26.754 19.713 -44.491 1.00 86.56 90 ASN A O 1
ATOM 702 N N . LYS A 1 91 ? 27.158 20.022 -42.305 1.00 86.56 91 LYS A N 1
ATOM 703 C CA . LYS A 1 91 ? 26.942 21.477 -42.295 1.00 86.56 91 LYS A CA 1
ATOM 704 C C . LYS A 1 91 ? 28.235 22.275 -42.502 1.00 86.56 91 LYS A C 1
ATOM 706 O O . LYS A 1 91 ? 28.141 23.487 -42.680 1.00 86.56 91 LYS A O 1
ATOM 711 N N . LYS A 1 92 ? 29.402 21.632 -42.402 1.00 67.06 92 LYS A N 1
ATOM 712 C CA . LYS A 1 92 ? 30.707 22.218 -42.726 1.00 67.06 92 LYS A CA 1
ATOM 713 C C . LYS A 1 92 ? 31.056 21.921 -44.175 1.00 67.06 92 LYS A C 1
ATOM 715 O O . LYS A 1 92 ? 31.681 22.811 -44.786 1.00 67.06 92 LYS A O 1
#

Radius of gyration: 25.24 Å; chains: 1; bounding box: 50×37×64 Å

Sequence (92 aa):
TYNEGTTKNFISSMIGILNQTLWNQLPNGYVTIRFYANDTLGNINFDEVIVVKASPTANPPSGGIPGYNIIFLLGTISLITALIIRREFNKK

Secondary structure (DSSP, 8-state):
------------SS-----HHHHHHSPSEEEEEEEEEE-TT--EEEEEEEEEE----S---TT--TT--HHHHHHHHHHHHHHHHHHHHTT-